Protein AF-A0A133VM21-F1 (afdb_monomer_lite)

pLDDT: mean 82.51, std 16.23, range [30.28, 95.88]

Foldseek 3Di:
DDAAAVVVPRCVVDPDDAQDKHFHLAKEAEPQQRAIERMWGQDDPPDRDIDDDRLCPVDVLSVVSVVLVVVLVVLVVVLVVLVVVLVVDDPVPNPVSVVVSVVSVVVNVVSVVSNVVSSVVRPVPRHHYPPHDPPHHYHYDDPPPPPPPDDDDDD

Secondary structure (DSSP, 8-state):
---B-TTTTGGGGS-PPTT-EEEEEEEEE-TTT--EEEEEEE--SS---EEE--GGGGSHHHHHHHHHHHHHHHHHHHHHHHHHHHTT--TTTHHHHHHHHHHHHHHHHHHHHHHHHHHTTTTTTS-B--S--TTPPEEEPPPTT-----S----

Radius of gyration: 21.37 Å; chains: 1; bounding box: 50×39×60 Å

Organism: NCBI:txid1698283

Structure (mmCIF, N/CA/C/O backbone):
data_AF-A0A133VM21-F1
#
_entry.id   AF-A0A133VM21-F1
#
loop_
_atom_site.group_PDB
_atom_site.id
_atom_site.type_symbol
_atom_site.label_atom_id
_atom_site.label_alt_id
_atom_site.label_comp_id
_atom_site.label_asym_id
_atom_site.label_entity_id
_atom_site.label_seq_id
_atom_site.pdbx_PDB_ins_code
_atom_site.Cartn_x
_atom_site.Cartn_y
_atom_site.Cartn_z
_atom_site.occupancy
_atom_site.B_iso_or_equiv
_atom_site.auth_seq_id
_atom_site.auth_comp_id
_atom_site.auth_asym_id
_atom_site.auth_atom_id
_atom_site.pdbx_PDB_model_num
ATOM 1 N N . MET A 1 1 ? -13.160 -4.672 26.950 1.00 80.81 1 MET A N 1
ATOM 2 C CA . MET A 1 1 ? -13.874 -4.582 25.654 1.00 80.81 1 MET A CA 1
ATOM 3 C C . MET A 1 1 ? -13.774 -5.944 24.994 1.00 80.81 1 MET A C 1
ATOM 5 O O . MET A 1 1 ? -12.669 -6.468 24.975 1.00 80.81 1 MET A O 1
ATOM 9 N N . LYS A 1 2 ? -14.885 -6.518 24.516 1.00 88.69 2 LYS A N 1
ATOM 10 C CA . LYS A 1 2 ? -14.865 -7.786 23.771 1.00 88.69 2 LYS A CA 1
ATOM 11 C C . LYS A 1 2 ? -14.168 -7.569 22.424 1.00 88.69 2 LYS A C 1
ATOM 13 O O . LYS A 1 2 ? -14.457 -6.582 21.746 1.00 88.69 2 LYS A O 1
ATOM 18 N N . LEU A 1 3 ? -13.241 -8.457 22.088 1.00 93.19 3 LEU A N 1
ATOM 19 C CA . LEU A 1 3 ? -12.725 -8.608 20.732 1.00 93.19 3 LEU A CA 1
ATOM 20 C C . LEU A 1 3 ? -13.484 -9.754 20.067 1.00 93.19 3 LEU A C 1
ATOM 22 O O . LEU A 1 3 ? -13.983 -10.633 20.764 1.00 93.19 3 LEU A O 1
ATOM 26 N N . TYR A 1 4 ? -13.610 -9.695 18.749 1.00 90.62 4 TYR A N 1
ATOM 27 C CA . TYR A 1 4 ? -14.336 -10.689 17.967 1.00 90.62 4 TYR A CA 1
ATOM 28 C C . TYR A 1 4 ? -13.374 -11.447 17.063 1.00 90.62 4 TYR A C 1
ATOM 30 O O . TYR A 1 4 ? -12.562 -10.828 16.367 1.00 90.62 4 TYR A O 1
ATOM 38 N N . ASP A 1 5 ? -13.498 -12.768 17.037 1.00 90.06 5 ASP A N 1
ATOM 39 C CA . ASP A 1 5 ? -12.792 -13.585 16.062 1.00 90.06 5 ASP A CA 1
ATOM 40 C C . ASP A 1 5 ? -13.466 -13.447 14.685 1.00 90.06 5 ASP A C 1
ATOM 42 O O . ASP A 1 5 ? -14.632 -13.812 14.481 1.00 90.06 5 ASP A O 1
ATOM 46 N N . MET A 1 6 ? -12.736 -12.877 13.723 1.00 86.31 6 MET A N 1
ATOM 47 C CA . MET A 1 6 ? -13.254 -12.667 12.372 1.00 86.31 6 MET A CA 1
ATOM 48 C C . MET A 1 6 ? -13.328 -13.953 11.549 1.00 86.31 6 MET A C 1
ATOM 50 O O . MET A 1 6 ? -14.192 -14.035 10.676 1.00 86.31 6 MET A O 1
ATOM 54 N N . ASP A 1 7 ? -12.493 -14.955 11.836 1.00 85.75 7 ASP A N 1
ATOM 55 C CA . ASP A 1 7 ? -12.482 -16.228 11.104 1.00 85.75 7 ASP A CA 1
ATOM 56 C C . ASP A 1 7 ? -13.695 -17.071 11.460 1.00 85.75 7 ASP A C 1
ATOM 58 O O . ASP A 1 7 ? -14.385 -17.602 10.590 1.00 85.75 7 ASP A O 1
ATOM 62 N N . LYS A 1 8 ? -14.009 -17.111 12.756 1.00 88.25 8 LYS A N 1
ATOM 63 C CA . LYS A 1 8 ? -15.239 -17.728 13.259 1.00 88.25 8 LYS A CA 1
ATOM 64 C C . LYS A 1 8 ? -16.488 -16.893 12.976 1.00 88.25 8 LYS A C 1
ATOM 66 O O . LYS A 1 8 ? -17.596 -17.349 13.231 1.00 88.25 8 LYS A O 1
ATOM 71 N N . GLN A 1 9 ? -16.323 -15.680 12.441 1.00 85.75 9 GLN A N 1
ATOM 72 C CA . GLN A 1 9 ? -17.402 -14.726 12.189 1.00 85.75 9 GLN A CA 1
ATOM 73 C C . GLN A 1 9 ? -18.250 -14.440 13.444 1.00 85.75 9 GLN A C 1
ATOM 75 O O . GLN A 1 9 ? -19.445 -14.171 13.326 1.00 85.75 9 GLN A O 1
ATOM 80 N N . GLU A 1 10 ? -17.634 -14.431 14.636 1.00 87.56 10 GLU A N 1
ATOM 81 C CA . GLU A 1 10 ? -18.319 -14.213 15.928 1.00 87.56 10 GLU A CA 1
ATOM 82 C C . GLU A 1 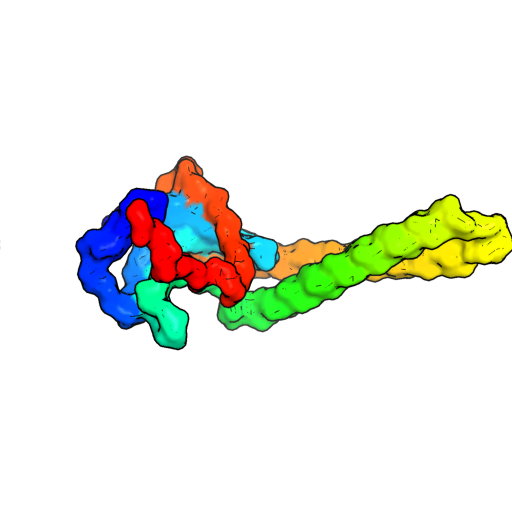10 ? -19.057 -12.873 15.985 1.00 87.56 10 GLU A C 1
ATOM 84 O O . GLU A 1 10 ? -19.999 -12.685 16.750 1.00 87.56 10 GLU A O 1
ATOM 89 N N . TRP A 1 11 ? -18.647 -11.910 15.159 1.00 83.25 11 TRP A N 1
ATOM 90 C CA . TRP A 1 11 ? -19.341 -10.635 15.032 1.00 83.25 11 TRP A CA 1
ATOM 91 C C . TRP A 1 11 ? -20.799 -10.799 14.572 1.00 83.25 11 TRP A C 1
ATOM 93 O O . TRP A 1 11 ? -21.599 -9.912 14.830 1.00 83.25 11 TRP A O 1
ATOM 103 N N . ARG A 1 12 ? -21.178 -11.915 13.934 1.00 83.19 12 ARG A N 1
ATOM 104 C CA . ARG A 1 12 ? -22.576 -12.206 13.563 1.00 83.19 12 ARG A CA 1
ATOM 105 C C . ARG A 1 12 ? -23.471 -12.530 14.752 1.00 83.19 12 ARG A C 1
ATOM 107 O O . ARG A 1 12 ? -24.683 -12.411 14.629 1.00 83.19 12 ARG A O 1
ATOM 114 N N . GLU A 1 13 ? -22.881 -12.964 15.859 1.00 83.19 13 GLU A N 1
ATOM 115 C CA . GLU A 1 13 ? -23.591 -13.172 17.123 1.00 83.19 13 GLU A CA 1
ATOM 116 C C . GLU A 1 13 ? -23.843 -11.844 17.844 1.00 83.19 13 GLU A C 1
ATOM 118 O O . GLU A 1 13 ? -24.652 -11.776 18.763 1.00 83.19 13 GLU A O 1
ATOM 123 N N . GLY A 1 14 ? -23.119 -10.789 17.457 1.00 75.75 14 GLY A N 1
ATOM 124 C CA . GLY A 1 14 ? -23.402 -9.441 17.914 1.00 75.75 14 GLY A CA 1
ATOM 125 C C . GLY A 1 14 ? -24.598 -8.876 17.159 1.00 75.75 14 GLY A C 1
ATOM 126 O O . GLY A 1 14 ? -24.603 -8.857 15.927 1.00 75.75 14 GLY A O 1
ATOM 127 N N . ASP A 1 15 ? -25.577 -8.355 17.894 1.00 83.44 15 ASP A N 1
ATOM 128 C CA . ASP A 1 15 ? -26.713 -7.599 17.355 1.00 83.44 15 ASP A CA 1
ATOM 129 C C . ASP A 1 15 ? -26.266 -6.209 16.852 1.00 83.44 15 ASP A C 1
ATOM 131 O O . ASP A 1 15 ? -26.716 -5.174 17.336 1.00 83.44 15 ASP A O 1
ATOM 135 N N . PHE A 1 16 ? -25.314 -6.172 15.914 1.00 84.38 16 PHE A N 1
ATOM 136 C CA . PHE A 1 16 ? -24.738 -4.933 15.402 1.00 84.38 16 PHE A CA 1
ATOM 137 C C . PHE A 1 16 ? -25.672 -4.227 14.424 1.00 84.38 16 PHE A C 1
ATOM 139 O O . PHE A 1 16 ? -26.124 -4.784 13.417 1.00 84.38 16 PHE A O 1
ATOM 146 N N . GLU A 1 17 ? -25.854 -2.939 14.661 1.00 84.44 17 GLU A N 1
ATOM 147 C CA . GLU A 1 17 ? -26.560 -2.031 13.785 1.00 84.44 17 GLU A CA 1
ATOM 148 C C . GLU A 1 17 ? -25.612 -1.310 12.822 1.00 84.44 17 GLU A C 1
ATOM 150 O O . GLU A 1 17 ? -24.382 -1.343 12.901 1.00 84.44 17 GLU A O 1
ATOM 155 N N . ARG A 1 18 ? -26.200 -0.628 11.840 1.00 82.06 18 ARG A N 1
ATOM 156 C CA . ARG A 1 18 ? -25.435 0.186 10.897 1.00 82.06 18 ARG A CA 1
ATOM 157 C C . ARG A 1 18 ? -24.687 1.289 11.646 1.00 82.06 18 ARG A C 1
ATOM 159 O O . ARG A 1 18 ? -25.288 2.064 12.377 1.00 82.06 18 ARG A O 1
ATOM 166 N N . GLY A 1 19 ? -23.405 1.454 11.322 1.00 82.50 19 GLY A N 1
ATOM 167 C CA . GLY A 1 19 ? -22.561 2.474 11.945 1.00 82.50 19 GLY A CA 1
ATOM 168 C C . GLY A 1 19 ? -21.915 2.015 13.249 1.00 82.50 19 GLY A C 1
ATOM 169 O O . GLY A 1 19 ? -21.003 2.704 13.723 1.00 82.50 19 GLY A O 1
ATOM 170 N N . ASP A 1 20 ? -22.304 0.842 13.756 1.00 88.38 20 ASP A N 1
ATOM 171 C CA . ASP A 1 20 ? -21.636 0.220 14.884 1.00 88.38 20 ASP A CA 1
ATOM 172 C C . ASP A 1 20 ? -20.180 -0.064 14.571 1.00 88.38 20 ASP A C 1
ATOM 174 O O . ASP A 1 20 ? -19.764 -0.276 13.425 1.00 88.38 20 ASP A O 1
ATOM 178 N N . LYS A 1 21 ? -19.396 -0.028 15.643 1.00 90.62 21 LYS A N 1
ATOM 179 C CA . LYS A 1 21 ? -17.953 -0.192 15.608 1.00 90.62 21 LYS A CA 1
ATOM 180 C C . LYS A 1 21 ? -17.583 -1.241 16.630 1.00 90.62 21 LYS A C 1
ATOM 182 O O . LYS A 1 21 ? -17.946 -1.124 17.797 1.00 90.62 21 LYS A O 1
ATOM 187 N N . TRP A 1 22 ? -16.798 -2.214 16.210 1.00 91.88 22 TRP A N 1
ATOM 188 C CA . TRP A 1 22 ? -16.230 -3.216 17.103 1.00 91.88 22 TRP A CA 1
ATOM 189 C C . TRP A 1 22 ? -14.765 -3.424 16.772 1.00 91.88 22 TRP A C 1
ATOM 191 O O . TRP A 1 22 ? -14.199 -2.748 15.905 1.00 91.88 22 TRP A O 1
ATOM 201 N N . ARG A 1 23 ? -14.129 -4.327 17.514 1.00 93.19 23 ARG A N 1
ATOM 202 C CA . ARG A 1 23 ? -12.738 -4.679 17.289 1.00 93.19 23 ARG A CA 1
ATOM 203 C C . ARG A 1 23 ? -12.559 -6.170 17.128 1.00 93.19 23 ARG A C 1
ATOM 205 O O . ARG A 1 23 ? -13.208 -6.941 17.826 1.00 93.19 23 ARG A O 1
ATOM 212 N N . SER A 1 24 ? -11.673 -6.545 16.223 1.00 92.06 24 SER A N 1
ATOM 213 C CA . SER A 1 24 ? -11.260 -7.921 16.016 1.00 92.06 24 SER A CA 1
ATOM 214 C C . SER A 1 24 ? -10.077 -8.300 16.896 1.00 92.06 24 SER A C 1
ATOM 216 O O . SER A 1 24 ? -9.327 -7.437 17.369 1.00 92.06 24 SER A O 1
ATOM 218 N N . GLU A 1 25 ? -9.902 -9.602 17.084 1.00 93.44 25 GLU A N 1
ATOM 219 C CA . GLU A 1 25 ? -8.667 -10.177 17.623 1.00 93.44 25 GLU A CA 1
ATOM 220 C C . GLU A 1 25 ? -7.508 -10.025 16.633 1.00 93.44 25 GLU A C 1
ATOM 222 O O . GLU A 1 25 ? -6.398 -9.664 17.024 1.00 93.44 25 GLU A O 1
ATOM 227 N N . GLN A 1 26 ? -7.789 -10.219 15.341 1.00 92.44 26 GLN A N 1
ATOM 228 C CA . GLN A 1 26 ? -6.833 -10.017 14.258 1.00 92.44 26 GLN A CA 1
ATOM 229 C C . GLN A 1 26 ? -6.546 -8.525 14.039 1.00 92.44 26 GLN A C 1
ATOM 231 O O . GLN A 1 26 ? -7.432 -7.672 14.182 1.00 92.44 26 GLN A O 1
ATOM 236 N N . VAL A 1 27 ? -5.314 -8.212 13.645 1.00 93.38 27 VAL A N 1
ATOM 237 C CA . VAL A 1 27 ? -4.874 -6.870 13.253 1.00 93.38 27 VAL A CA 1
ATOM 238 C C . VAL A 1 27 ? -4.775 -6.817 11.738 1.00 93.38 27 VAL A C 1
ATOM 240 O O . VAL A 1 27 ? -4.342 -7.766 11.095 1.00 93.38 27 VAL A O 1
ATOM 243 N N . TYR A 1 28 ? -5.145 -5.692 11.149 1.00 90.75 28 TYR A N 1
ATOM 244 C CA . TYR A 1 28 ? -5.111 -5.518 9.708 1.00 90.75 28 TYR A CA 1
ATOM 245 C C . TYR A 1 28 ? -4.252 -4.318 9.342 1.00 90.75 28 TYR A C 1
ATOM 247 O O . TYR A 1 28 ? -4.265 -3.311 10.047 1.00 90.75 28 TYR A O 1
ATOM 255 N N . ARG A 1 29 ? -3.495 -4.431 8.253 1.00 91.44 29 ARG A N 1
ATOM 256 C CA . ARG A 1 29 ? -2.525 -3.449 7.770 1.00 91.44 29 ARG A CA 1
ATOM 257 C C . ARG A 1 29 ? -2.910 -2.976 6.375 1.00 91.44 29 ARG A C 1
ATOM 259 O O . ARG A 1 29 ? -3.200 -3.791 5.507 1.00 91.44 29 ARG A O 1
ATOM 266 N N . CYS A 1 30 ? -2.841 -1.666 6.152 1.00 88.81 30 CYS A N 1
ATOM 267 C CA . CYS A 1 30 ? -3.068 -1.093 4.828 1.00 88.81 30 CYS A CA 1
ATOM 268 C C . CYS A 1 30 ? -1.943 -1.385 3.855 1.00 88.81 30 CYS A C 1
ATOM 270 O O . CYS A 1 30 ? -0.797 -1.094 4.161 1.00 88.81 30 CYS A O 1
ATOM 272 N N . ASP A 1 31 ? -2.273 -1.883 2.666 1.00 88.25 31 ASP A N 1
ATOM 273 C CA . ASP A 1 31 ? -1.290 -2.181 1.619 1.00 88.25 31 ASP A CA 1
ATOM 274 C C . ASP A 1 31 ? -0.700 -0.903 0.988 1.00 88.25 31 ASP A C 1
ATOM 276 O O . ASP A 1 31 ? 0.407 -0.917 0.448 1.00 88.25 31 ASP A O 1
ATOM 280 N N . ILE A 1 32 ? -1.405 0.227 1.116 1.00 89.75 32 ILE A N 1
ATOM 281 C CA . ILE A 1 32 ? -0.956 1.541 0.639 1.00 89.75 32 ILE A CA 1
ATOM 282 C C . ILE A 1 32 ? -0.031 2.176 1.687 1.00 89.75 32 ILE A C 1
ATOM 284 O O . ILE A 1 32 ? 1.187 2.244 1.496 1.00 89.75 32 ILE A O 1
ATOM 288 N N . CYS A 1 33 ? -0.599 2.601 2.820 1.00 89.88 33 CYS A N 1
ATOM 289 C CA . CYS A 1 33 ? 0.088 3.420 3.826 1.00 89.88 33 CYS A CA 1
ATOM 290 C C . CYS A 1 33 ? 0.620 2.658 5.049 1.00 89.88 33 CYS A C 1
ATOM 292 O O . CYS A 1 33 ? 1.177 3.276 5.948 1.00 89.88 33 CYS A O 1
ATOM 294 N N . HIS A 1 34 ? 0.428 1.339 5.121 1.00 91.12 34 HIS A N 1
ATOM 295 C CA . HIS A 1 34 ? 0.913 0.466 6.200 1.00 91.12 34 HIS A CA 1
ATOM 296 C C . HIS A 1 34 ? 0.366 0.734 7.612 1.00 91.12 34 HIS A C 1
ATOM 298 O O . HIS A 1 34 ? 0.720 -0.000 8.535 1.00 91.12 34 HIS A O 1
ATOM 304 N N . THR A 1 35 ? -0.556 1.684 7.795 1.00 91.44 35 THR A N 1
ATOM 305 C CA . THR A 1 35 ? -1.231 1.865 9.089 1.00 91.44 35 THR A CA 1
ATOM 306 C C . THR A 1 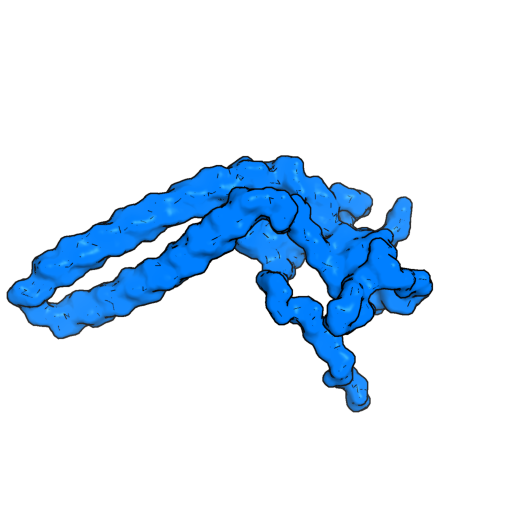35 ? -2.005 0.613 9.471 1.00 91.44 35 THR A C 1
ATOM 308 O O . THR A 1 35 ? -2.670 0.003 8.622 1.00 91.44 35 THR A O 1
ATOM 311 N N . LYS A 1 36 ? -1.960 0.264 10.754 1.00 92.75 36 LYS A N 1
ATOM 312 C CA . LYS A 1 36 ? -2.641 -0.901 11.309 1.00 92.75 36 LYS A CA 1
ATOM 313 C C . LYS A 1 36 ? -3.922 -0.512 12.027 1.00 92.75 36 LYS A C 1
ATOM 315 O O . LYS A 1 36 ? -3.998 0.509 12.705 1.00 92.75 36 LYS A O 1
ATOM 320 N N . THR A 1 37 ? -4.935 -1.361 11.950 1.00 92.50 37 THR A N 1
ATOM 321 C CA . THR A 1 37 ? -6.103 -1.277 12.820 1.00 92.50 37 THR A CA 1
ATOM 322 C C . THR A 1 37 ? -6.713 -2.649 13.057 1.00 92.50 37 THR A C 1
ATOM 324 O O . THR A 1 37 ? -6.665 -3.524 12.202 1.00 92.50 37 THR A O 1
ATOM 327 N N . ASN A 1 38 ? -7.311 -2.842 14.227 1.00 93.31 38 ASN A N 1
ATOM 328 C CA . ASN A 1 38 ? -8.212 -3.966 14.482 1.00 93.31 38 ASN A CA 1
ATOM 329 C C . ASN A 1 38 ? -9.667 -3.504 14.604 1.00 93.31 38 ASN A C 1
ATOM 331 O O . ASN A 1 38 ? -10.491 -4.192 15.191 1.00 93.31 38 ASN A O 1
ATOM 335 N N . LYS A 1 39 ? -9.985 -2.299 14.128 1.00 92.38 39 LYS A N 1
ATOM 336 C CA . LYS A 1 39 ? -11.314 -1.711 14.230 1.00 92.38 39 LYS A CA 1
ATOM 337 C C . LYS A 1 39 ? -12.128 -1.989 12.976 1.00 92.38 39 LYS A C 1
ATOM 339 O O . LYS A 1 39 ? -11.683 -1.729 11.858 1.00 92.38 39 LYS A O 1
ATOM 344 N N . TRP A 1 40 ? -13.351 -2.437 13.191 1.00 89.69 40 TRP A N 1
ATOM 345 C CA . TRP A 1 40 ? -14.340 -2.700 12.161 1.00 89.69 40 TRP A CA 1
ATOM 346 C C . TRP A 1 40 ? -15.536 -1.768 12.308 1.00 89.69 40 TRP A C 1
ATOM 348 O O . TRP A 1 40 ? -15.830 -1.264 13.393 1.00 89.69 40 TRP A O 1
ATOM 358 N N . HIS A 1 41 ? -16.207 -1.539 11.188 1.00 87.69 41 HIS A N 1
ATOM 359 C CA . HIS A 1 41 ? -17.407 -0.736 11.054 1.00 87.69 41 HIS A CA 1
ATOM 360 C C . HIS A 1 41 ? -18.478 -1.548 10.332 1.00 87.69 41 HIS A C 1
ATOM 362 O O . HIS A 1 41 ? -18.198 -2.160 9.301 1.00 87.69 41 HIS A O 1
ATOM 368 N N . MET A 1 42 ? -19.719 -1.503 10.810 1.00 86.19 42 MET A N 1
ATOM 369 C CA . MET A 1 42 ? -20.831 -2.088 10.068 1.00 86.19 42 MET A CA 1
ATOM 370 C C . MET A 1 42 ? -21.192 -1.156 8.908 1.00 86.19 42 MET A C 1
ATOM 372 O O . MET A 1 42 ? -21.596 -0.007 9.121 1.00 86.19 42 MET A O 1
ATOM 376 N N . GLY A 1 43 ? -20.995 -1.632 7.677 1.00 76.69 43 GLY A N 1
ATOM 377 C CA . GLY A 1 43 ? -21.124 -0.844 6.454 1.00 76.69 43 GLY A CA 1
ATOM 378 C C . GLY A 1 43 ? -22.536 -0.310 6.173 1.00 76.69 43 GLY A C 1
ATOM 379 O O . GLY A 1 43 ? -23.546 -0.855 6.620 1.00 76.69 43 GLY A O 1
ATOM 380 N N . GLY A 1 44 ? -22.593 0.777 5.394 1.00 59.50 44 GLY A N 1
ATOM 381 C CA . GLY A 1 44 ? -23.813 1.301 4.768 1.00 59.50 44 GLY A CA 1
ATOM 382 C C . GLY A 1 44 ? -24.095 0.693 3.384 1.00 59.50 44 GLY A C 1
ATOM 383 O O . GLY A 1 44 ? -23.300 -0.084 2.862 1.00 59.50 44 GLY A O 1
ATOM 384 N N . TRP A 1 45 ? -25.243 1.047 2.795 1.00 45.50 45 TRP A N 1
ATOM 385 C CA . TRP A 1 45 ? -25.716 0.532 1.499 1.00 45.50 45 TRP A CA 1
ATOM 386 C C . TRP A 1 45 ? -24.769 0.869 0.321 1.00 45.50 45 TRP A C 1
ATOM 388 O O . TRP A 1 45 ? -24.232 1.976 0.314 1.00 45.50 45 TRP A O 1
ATOM 398 N N . PRO A 1 46 ? -24.617 -0.015 -0.693 1.00 49.41 46 PRO A N 1
ATOM 399 C CA . PRO A 1 46 ? -25.138 -1.380 -0.771 1.00 49.41 46 PRO A CA 1
ATOM 400 C C . PRO A 1 46 ? -24.193 -2.371 -0.062 1.00 49.41 46 PRO A C 1
ATOM 402 O O . PRO A 1 46 ? -23.000 -2.443 -0.348 1.00 49.41 46 PRO A O 1
ATOM 405 N N . GLY A 1 47 ? -24.740 -3.144 0.884 1.00 58.25 47 GLY A N 1
ATOM 406 C CA . GLY A 1 47 ? -24.017 -4.170 1.650 1.00 58.25 47 GLY A CA 1
ATOM 407 C C . GLY A 1 47 ? -23.888 -3.852 3.145 1.00 58.25 47 GLY A C 1
ATOM 408 O O . GLY A 1 47 ? -23.049 -3.052 3.546 1.00 58.25 47 GLY A O 1
ATOM 409 N N . LYS A 1 48 ? -24.680 -4.543 3.981 1.00 63.41 48 LYS A N 1
ATOM 410 C CA . LYS A 1 48 ? -24.583 -4.554 5.459 1.00 63.41 48 LYS A CA 1
ATOM 411 C C . LYS A 1 48 ? -23.404 -5.416 5.953 1.00 63.41 48 LYS A C 1
ATOM 413 O O . LYS A 1 48 ? -23.560 -6.227 6.858 1.00 63.41 48 LYS A O 1
ATOM 418 N N . GLY A 1 49 ? -22.273 -5.352 5.260 1.00 75.50 49 GLY A N 1
ATOM 419 C CA . GLY A 1 49 ? -21.091 -6.139 5.594 1.00 75.50 49 GLY A CA 1
ATOM 420 C C . GLY A 1 49 ? -20.166 -5.379 6.542 1.00 75.50 49 GLY A C 1
ATOM 421 O O . GLY A 1 49 ? -20.167 -4.143 6.533 1.00 75.50 49 GLY A O 1
ATOM 422 N N . PRO A 1 50 ? -19.347 -6.092 7.322 1.00 80.88 50 PRO A N 1
ATOM 423 C CA . PRO A 1 50 ? -18.279 -5.481 8.090 1.00 80.88 50 PRO A CA 1
ATOM 424 C C . PRO A 1 50 ? -17.244 -4.867 7.136 1.00 80.88 50 PRO A C 1
ATOM 426 O O . PRO A 1 50 ? -16.909 -5.447 6.102 1.00 80.88 50 PRO A O 1
ATOM 429 N N . ARG A 1 51 ? -16.750 -3.671 7.458 1.00 82.06 51 ARG A N 1
ATOM 430 C CA . ARG A 1 51 ? -15.706 -2.967 6.703 1.00 82.06 51 ARG A CA 1
ATOM 431 C C . ARG A 1 51 ? -14.646 -2.416 7.649 1.00 82.06 51 ARG A C 1
ATOM 433 O O . ARG A 1 51 ? -14.965 -1.937 8.735 1.00 82.06 51 ARG A O 1
ATOM 440 N N . HIS A 1 52 ? -13.397 -2.431 7.213 1.00 77.75 52 HIS A N 1
ATOM 441 C CA . HIS A 1 52 ? -12.346 -1.644 7.843 1.00 77.75 52 HIS A CA 1
ATOM 442 C C . HIS A 1 52 ? -12.301 -0.242 7.258 1.00 77.75 52 HIS A C 1
ATOM 444 O O . HIS A 1 52 ? -12.637 -0.035 6.095 1.00 77.75 52 HIS A O 1
ATOM 450 N N . LEU A 1 53 ? -11.835 0.706 8.062 1.00 80.31 53 LEU A N 1
ATOM 451 C CA . LEU A 1 53 ? -11.442 2.024 7.588 1.00 80.31 53 LEU A CA 1
ATOM 452 C C . LEU A 1 53 ? -9.959 2.185 7.892 1.00 80.31 53 LEU A C 1
ATOM 454 O O . LEU A 1 53 ? -9.563 2.130 9.058 1.00 80.31 53 LEU A O 1
ATOM 458 N N . CYS A 1 54 ? -9.153 2.350 6.845 1.00 87.06 54 CYS A N 1
ATOM 459 C CA . CYS A 1 54 ? -7.738 2.662 6.982 1.00 87.06 54 CYS A CA 1
ATOM 460 C C . CYS A 1 54 ? -7.600 3.990 7.756 1.00 87.06 54 CYS A C 1
ATOM 462 O O . CYS A 1 54 ? -8.158 5.000 7.319 1.00 87.06 54 CYS A O 1
ATOM 464 N N . PRO A 1 55 ? -6.872 4.033 8.889 1.00 88.88 55 PRO A N 1
ATOM 465 C CA . PRO A 1 55 ? -6.644 5.277 9.629 1.00 88.88 55 PRO A CA 1
ATOM 466 C C . PRO A 1 55 ? -6.002 6.389 8.789 1.00 88.88 55 PRO A C 1
ATOM 468 O O . PRO A 1 55 ? -6.236 7.572 9.047 1.00 88.88 55 PRO A O 1
ATOM 471 N N . GLY A 1 56 ? -5.209 6.003 7.784 1.00 87.25 56 GLY A N 1
ATOM 472 C CA . GLY A 1 56 ? -4.584 6.908 6.827 1.00 87.25 56 GLY A CA 1
ATOM 473 C C . GLY A 1 56 ? -5.529 7.498 5.771 1.00 87.25 56 GLY A C 1
ATOM 474 O O . GLY A 1 56 ? -5.220 8.566 5.266 1.00 87.25 56 GLY A O 1
ATOM 475 N N . ASP A 1 57 ? -6.687 6.888 5.480 1.00 86.06 57 ASP A N 1
ATOM 476 C CA . ASP A 1 57 ? -7.565 7.265 4.340 1.00 86.06 57 ASP A CA 1
ATOM 477 C C . ASP A 1 57 ? -8.157 8.682 4.448 1.00 86.06 57 ASP A C 1
ATOM 479 O O . ASP A 1 57 ? -8.687 9.230 3.492 1.00 86.06 57 ASP A O 1
ATOM 483 N N . ARG A 1 58 ? -8.087 9.297 5.633 1.00 85.44 58 ARG A N 1
ATOM 484 C CA . ARG A 1 58 ? -8.549 10.675 5.863 1.00 85.44 58 ARG A CA 1
ATOM 485 C C . ARG A 1 58 ? -7.510 11.749 5.517 1.00 85.44 58 ARG A C 1
ATOM 487 O O . ARG A 1 58 ? -7.797 12.928 5.706 1.00 85.44 58 ARG A O 1
ATOM 494 N N . TYR A 1 59 ? -6.301 11.352 5.128 1.00 89.00 59 TYR A N 1
ATOM 495 C CA . TYR A 1 59 ? -5.178 12.250 4.868 1.00 89.00 59 TYR A CA 1
ATOM 496 C C . TYR A 1 59 ? -4.885 12.308 3.373 1.00 89.00 59 TYR A C 1
ATOM 498 O O . TYR A 1 59 ? -4.806 11.271 2.723 1.00 89.00 59 TYR A O 1
ATOM 506 N N . VAL A 1 60 ? -4.657 13.512 2.847 1.00 89.81 60 VAL A N 1
ATOM 507 C CA . VAL A 1 60 ? -4.344 13.723 1.421 1.00 89.81 60 VAL A CA 1
ATOM 508 C C . VAL A 1 60 ? -3.072 12.972 1.017 1.00 89.81 60 VAL A C 1
ATOM 510 O O . VAL A 1 60 ? -2.974 12.455 -0.089 1.00 89.81 60 VAL A O 1
ATOM 513 N N . GLU A 1 61 ? -2.123 12.810 1.940 1.00 91.31 61 GLU A N 1
ATOM 514 C CA . GLU A 1 61 ? -0.907 12.032 1.713 1.00 91.31 61 GLU A CA 1
ATOM 515 C C . GLU A 1 61 ? -1.177 10.558 1.385 1.00 91.31 61 GLU A C 1
ATOM 517 O O . GLU A 1 61 ? -0.327 9.905 0.781 1.00 91.31 61 GLU A O 1
ATOM 522 N N . HIS A 1 62 ? -2.336 10.020 1.780 1.00 91.56 62 HIS A N 1
ATOM 523 C CA . HIS A 1 62 ? -2.738 8.663 1.427 1.00 91.56 62 HIS A CA 1
ATOM 524 C C . HIS A 1 62 ? -3.125 8.583 -0.050 1.00 91.56 62 HIS A C 1
ATOM 526 O O . HIS A 1 62 ? -2.653 7.685 -0.744 1.00 91.56 62 HIS A O 1
ATOM 532 N N . ASP A 1 63 ? -3.908 9.546 -0.541 1.00 88.31 63 ASP A N 1
ATOM 533 C CA . ASP A 1 63 ? -4.278 9.652 -1.957 1.00 88.31 63 ASP A CA 1
ATOM 534 C C . ASP A 1 63 ? -3.036 9.909 -2.834 1.00 88.31 63 ASP A C 1
ATOM 536 O O . ASP A 1 63 ? -2.877 9.320 -3.909 1.00 88.31 63 ASP A O 1
ATOM 540 N N . ASP A 1 64 ? -2.101 10.737 -2.350 1.00 91.06 64 ASP A N 1
ATOM 541 C CA . ASP A 1 64 ? -0.809 10.971 -3.006 1.00 91.06 64 ASP A CA 1
ATOM 542 C C . ASP A 1 64 ? 0.032 9.693 -3.079 1.00 91.06 64 ASP A C 1
ATOM 544 O O . ASP A 1 64 ? 0.687 9.430 -4.095 1.00 91.06 64 ASP A O 1
ATOM 548 N N . LEU A 1 65 ? 0.041 8.899 -2.006 1.00 91.81 65 LEU A N 1
ATOM 549 C CA . LEU A 1 65 ? 0.762 7.633 -1.939 1.00 91.81 65 LEU A CA 1
ATOM 550 C C . LEU A 1 65 ? 0.139 6.594 -2.873 1.00 91.81 65 LEU A C 1
ATOM 552 O O . LEU A 1 65 ? 0.871 5.960 -3.629 1.00 91.81 65 LEU A O 1
ATOM 556 N N . GLU A 1 66 ? -1.189 6.470 -2.884 1.00 92.00 66 GLU A N 1
ATOM 557 C CA . GLU A 1 66 ? -1.931 5.609 -3.811 1.00 92.00 66 GLU A CA 1
ATOM 558 C C . GLU A 1 66 ? -1.610 5.974 -5.269 1.00 92.00 66 GLU A C 1
ATOM 560 O O . GLU A 1 66 ? -1.136 5.135 -6.039 1.00 92.00 66 GLU A O 1
ATOM 565 N N . SER A 1 67 ? -1.723 7.257 -5.619 1.00 91.62 67 SER A N 1
ATOM 566 C CA . SER A 1 67 ? -1.407 7.765 -6.961 1.00 91.62 67 SER A CA 1
ATOM 567 C C . SER A 1 67 ? 0.059 7.529 -7.354 1.00 91.62 67 SER A C 1
ATOM 569 O O . SER A 1 67 ? 0.373 7.210 -8.507 1.00 91.62 67 SER A O 1
ATOM 571 N N . THR A 1 68 ? 0.983 7.681 -6.399 1.00 92.62 68 THR A N 1
ATOM 572 C CA . THR A 1 68 ? 2.421 7.462 -6.622 1.00 92.62 68 THR A CA 1
ATOM 573 C C . THR A 1 68 ? 2.722 5.973 -6.834 1.00 92.62 68 THR A C 1
ATOM 575 O O . THR A 1 68 ? 3.469 5.639 -7.755 1.00 92.62 68 THR A O 1
ATOM 578 N N . LEU A 1 69 ? 2.093 5.076 -6.068 1.00 93.00 69 LEU A N 1
ATOM 579 C CA . LEU A 1 69 ? 2.192 3.622 -6.247 1.00 93.00 69 LEU A CA 1
ATOM 580 C C . LEU A 1 69 ? 1.654 3.180 -7.614 1.00 93.00 69 LEU A C 1
ATOM 582 O O . LEU A 1 69 ? 2.300 2.389 -8.304 1.00 93.00 69 LEU A O 1
ATOM 586 N N . GLU A 1 70 ? 0.518 3.722 -8.060 1.00 92.75 70 GLU A N 1
ATOM 587 C CA . GLU A 1 70 ? -0.013 3.434 -9.398 1.00 92.75 70 GLU A CA 1
ATOM 588 C C . GLU A 1 70 ? 0.938 3.885 -10.512 1.00 92.75 70 GLU A C 1
ATOM 590 O O . GLU A 1 70 ? 1.144 3.175 -11.503 1.00 92.75 70 GLU A O 1
ATOM 595 N N . ARG A 1 71 ? 1.537 5.077 -10.377 1.00 92.75 71 ARG A N 1
ATOM 596 C CA . ARG A 1 71 ? 2.549 5.559 -11.327 1.00 92.75 71 ARG A CA 1
ATOM 597 C C . ARG A 1 71 ? 3.785 4.658 -11.323 1.00 92.75 71 ARG A C 1
ATOM 599 O O . ARG A 1 71 ? 4.242 4.288 -12.402 1.00 92.75 71 ARG A O 1
ATOM 606 N N . HIS A 1 72 ? 4.282 4.268 -10.150 1.00 94.69 72 HIS A N 1
ATOM 607 C CA . HIS A 1 72 ? 5.427 3.362 -10.011 1.00 94.69 72 HIS A CA 1
ATOM 608 C C . HIS A 1 72 ? 5.165 1.997 -10.659 1.00 94.69 72 HIS A C 1
ATOM 610 O O . HIS A 1 72 ? 6.018 1.492 -11.395 1.00 94.69 72 HIS A O 1
ATOM 616 N N . LYS A 1 73 ? 3.962 1.434 -10.483 1.00 94.00 73 LYS A N 1
ATOM 617 C CA . LYS A 1 73 ? 3.552 0.181 -11.132 1.00 94.00 73 LYS A CA 1
ATOM 618 C C . LYS A 1 73 ? 3.577 0.301 -12.657 1.00 94.00 73 LYS A C 1
ATOM 620 O O . LYS A 1 73 ? 4.229 -0.509 -13.316 1.00 94.00 73 LYS A O 1
ATOM 625 N N . ARG A 1 74 ? 2.940 1.341 -13.212 1.00 93.19 74 ARG A N 1
ATOM 626 C CA . ARG A 1 74 ? 2.938 1.607 -14.664 1.00 93.19 74 ARG A CA 1
ATOM 627 C C . ARG A 1 74 ? 4.353 1.782 -15.212 1.00 93.19 74 ARG A C 1
ATOM 629 O O . ARG A 1 74 ? 4.683 1.258 -16.272 1.00 93.19 74 ARG A O 1
ATOM 636 N N . LEU A 1 75 ? 5.209 2.505 -14.492 1.00 93.50 75 LEU A N 1
ATOM 637 C CA . LEU A 1 75 ? 6.593 2.716 -14.902 1.00 93.50 75 LEU A CA 1
ATOM 638 C C . LEU A 1 75 ? 7.408 1.417 -14.850 1.00 93.50 75 LEU A C 1
ATOM 640 O O . LEU A 1 75 ? 8.173 1.136 -15.767 1.00 93.50 75 LEU A O 1
ATOM 644 N N . SER A 1 76 ? 7.192 0.584 -13.832 1.00 93.00 76 SER A N 1
ATOM 645 C CA . SER A 1 76 ? 7.818 -0.737 -13.714 1.00 93.00 76 SER A CA 1
ATOM 646 C C . SER A 1 76 ? 7.435 -1.667 -14.868 1.00 93.00 76 SER A C 1
ATOM 648 O O . SER A 1 76 ? 8.279 -2.410 -15.368 1.00 93.00 76 SER A O 1
ATOM 650 N N . GLU A 1 77 ? 6.180 -1.623 -15.318 1.00 94.00 77 GLU A N 1
ATOM 651 C CA . GLU A 1 77 ? 5.723 -2.353 -16.506 1.00 94.00 77 GLU A CA 1
ATOM 652 C C . GLU A 1 77 ? 6.425 -1.843 -17.773 1.00 94.00 77 GLU A C 1
ATOM 654 O O . GLU A 1 77 ? 6.996 -2.647 -18.512 1.00 94.00 77 GLU A O 1
ATOM 659 N N . ARG A 1 78 ? 6.509 -0.518 -17.963 1.00 90.31 78 ARG A N 1
ATOM 660 C CA . ARG A 1 78 ? 7.233 0.090 -19.095 1.00 90.31 78 ARG A CA 1
ATOM 661 C C . ARG A 1 78 ? 8.718 -0.272 -19.109 1.00 90.31 78 ARG A C 1
ATOM 663 O O . ARG A 1 78 ? 9.239 -0.637 -20.157 1.00 90.31 78 ARG A O 1
ATOM 670 N N . VAL A 1 79 ? 9.402 -0.224 -17.964 1.00 92.19 79 VAL A N 1
ATOM 671 C CA . VAL A 1 79 ? 10.812 -0.642 -17.845 1.00 92.19 79 VAL A CA 1
ATOM 672 C C . VAL A 1 79 ? 10.977 -2.094 -18.301 1.00 92.19 79 VAL A C 1
ATOM 674 O O . VAL A 1 79 ? 11.834 -2.376 -19.135 1.00 92.19 79 VAL A O 1
ATOM 677 N N . ARG A 1 80 ? 10.111 -3.008 -17.840 1.00 91.69 80 ARG A N 1
ATOM 678 C CA . ARG A 1 80 ? 10.144 -4.425 -18.252 1.00 91.69 80 ARG A CA 1
ATOM 679 C C . ARG A 1 80 ? 9.916 -4.610 -19.752 1.00 91.69 80 ARG A C 1
ATOM 681 O O . ARG A 1 80 ? 10.490 -5.520 -20.348 1.00 91.69 80 ARG A O 1
ATOM 688 N N . GLU A 1 81 ? 9.055 -3.804 -20.366 1.00 88.75 81 GLU A N 1
ATOM 689 C CA . GLU A 1 81 ? 8.831 -3.831 -21.815 1.00 88.75 81 GLU A CA 1
ATOM 690 C C . GLU A 1 81 ? 10.065 -3.357 -22.587 1.00 88.75 81 GLU A C 1
ATOM 692 O O . GLU A 1 81 ? 10.520 -4.056 -23.493 1.00 88.75 81 GLU A O 1
ATOM 697 N N . TYR A 1 82 ? 10.664 -2.234 -22.183 1.00 85.44 82 TYR A N 1
ATOM 698 C CA . TYR A 1 82 ? 11.880 -1.706 -22.809 1.00 85.44 82 TYR A CA 1
ATOM 699 C C . TYR A 1 82 ? 13.067 -2.661 -22.669 1.00 85.44 82 TYR A C 1
ATOM 701 O O . TYR A 1 82 ? 13.793 -2.890 -23.635 1.00 85.44 82 TYR A O 1
ATOM 709 N N . GLU A 1 83 ? 13.224 -3.308 -21.513 1.00 88.88 83 GLU A N 1
ATOM 710 C CA . GLU A 1 83 ? 14.238 -4.349 -21.316 1.00 88.88 83 GLU A CA 1
ATOM 711 C C . GLU A 1 83 ? 14.055 -5.531 -22.278 1.00 88.88 83 GLU A C 1
ATOM 713 O O . GLU A 1 83 ? 15.037 -6.099 -22.758 1.00 88.88 83 GLU A O 1
ATOM 718 N N . LYS A 1 84 ? 12.810 -5.908 -22.601 1.00 87.44 84 LYS A N 1
ATOM 719 C CA . LYS A 1 84 ? 12.533 -6.957 -23.597 1.00 87.44 84 LYS A CA 1
ATOM 720 C C . LYS A 1 84 ? 12.862 -6.505 -25.017 1.00 87.44 84 LYS A C 1
ATOM 722 O O . LYS A 1 84 ? 13.354 -7.328 -25.788 1.00 87.44 84 LYS A O 1
ATOM 727 N N . ILE A 1 85 ? 12.579 -5.248 -25.361 1.00 84.50 85 ILE A N 1
ATOM 728 C CA . ILE A 1 85 ? 12.892 -4.672 -26.679 1.00 84.50 85 ILE A CA 1
ATOM 729 C C . ILE A 1 85 ? 14.410 -4.636 -26.878 1.00 84.50 85 ILE A C 1
ATOM 731 O O . ILE A 1 85 ? 14.906 -5.175 -27.862 1.00 84.50 85 ILE A O 1
ATOM 735 N N . LEU A 1 86 ? 15.156 -4.1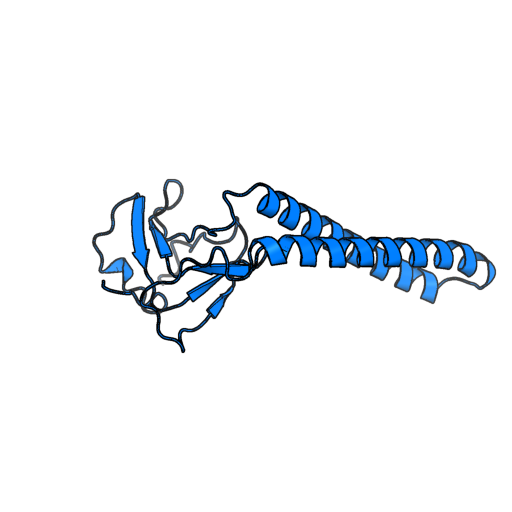20 -25.898 1.00 84.38 86 LEU A N 1
ATOM 736 C CA . LEU A 1 86 ? 16.619 -4.022 -25.946 1.00 84.38 86 LEU A CA 1
ATOM 737 C C . LEU A 1 86 ? 17.321 -5.372 -26.113 1.00 84.38 86 LEU A C 1
ATOM 739 O O . LEU A 1 86 ? 18.318 -5.469 -26.826 1.00 84.38 86 LEU A O 1
ATOM 743 N N . ARG A 1 87 ? 16.784 -6.438 -25.505 1.00 83.62 87 ARG A N 1
ATOM 744 C CA . ARG A 1 87 ? 17.302 -7.805 -25.697 1.00 83.62 87 ARG A CA 1
ATOM 745 C C . ARG A 1 87 ? 17.192 -8.300 -27.142 1.00 83.62 87 ARG A C 1
ATOM 747 O O . ARG A 1 87 ? 17.898 -9.238 -27.495 1.00 83.62 87 ARG A O 1
ATOM 754 N N . LYS A 1 88 ? 16.292 -7.723 -27.942 1.00 82.62 88 LYS A N 1
ATOM 755 C CA . LYS A 1 88 ? 16.014 -8.114 -29.331 1.00 82.62 88 LYS A CA 1
ATOM 756 C C . LYS A 1 88 ? 16.512 -7.094 -30.363 1.00 82.62 88 LYS A C 1
ATOM 758 O O . LYS A 1 88 ? 16.354 -7.352 -31.550 1.00 82.62 88 LYS A O 1
ATOM 763 N N . ALA A 1 89 ? 17.057 -5.959 -29.927 1.00 77.62 89 ALA A N 1
ATOM 764 C CA . ALA A 1 89 ? 17.517 -4.889 -30.806 1.00 77.62 89 ALA A CA 1
ATOM 765 C C . ALA A 1 89 ? 18.938 -5.154 -31.336 1.00 77.62 89 ALA A C 1
ATOM 767 O O . ALA A 1 89 ? 19.816 -5.592 -30.582 1.00 77.62 89 ALA A O 1
ATOM 768 N N . ASP A 1 90 ? 19.155 -4.837 -32.616 1.00 76.56 90 ASP A N 1
ATOM 769 C CA . ASP A 1 90 ? 20.474 -4.819 -33.255 1.00 76.56 90 ASP A CA 1
ATOM 770 C C . ASP A 1 90 ? 21.334 -3.654 -32.721 1.00 76.56 90 ASP A C 1
ATOM 772 O O . ASP A 1 90 ? 20.824 -2.679 -32.165 1.00 76.56 90 ASP A O 1
ATOM 776 N N . GLU A 1 91 ? 22.660 -3.734 -32.888 1.00 67.06 91 GLU A N 1
ATOM 777 C CA . GLU A 1 91 ? 23.627 -2.826 -32.239 1.00 67.06 91 GLU A CA 1
ATOM 778 C C . GLU A 1 91 ? 23.409 -1.328 -32.526 1.00 67.06 91 GLU A C 1
ATOM 780 O O . GLU A 1 91 ? 23.715 -0.497 -31.671 1.00 67.06 91 GLU A O 1
ATOM 785 N N . ILE A 1 92 ? 22.852 -0.965 -33.687 1.00 59.72 92 ILE A N 1
ATOM 786 C CA . ILE A 1 92 ? 22.677 0.437 -34.111 1.00 59.72 92 ILE A CA 1
ATOM 787 C C . ILE A 1 92 ? 21.505 1.126 -33.382 1.00 59.72 92 ILE A C 1
ATOM 789 O O . ILE A 1 92 ? 21.587 2.316 -33.088 1.00 59.72 92 ILE A O 1
ATOM 793 N N . ASP A 1 93 ? 20.448 0.388 -33.027 1.00 70.19 93 ASP A N 1
ATOM 794 C CA . ASP A 1 93 ? 19.250 0.915 -32.340 1.00 70.19 93 ASP A CA 1
ATOM 795 C C . ASP A 1 93 ? 19.381 0.869 -30.800 1.00 70.19 93 ASP A C 1
ATOM 797 O O . ASP A 1 93 ? 18.561 1.392 -30.044 1.00 70.19 93 ASP A O 1
ATOM 801 N N . ARG A 1 94 ? 20.458 0.252 -30.299 1.00 77.00 94 ARG A N 1
ATOM 802 C CA . ARG A 1 94 ? 20.641 -0.034 -28.872 1.00 77.00 94 ARG A CA 1
ATOM 803 C C . ARG A 1 94 ? 20.888 1.220 -28.025 1.00 77.00 94 ARG A C 1
ATOM 805 O O . ARG A 1 94 ? 20.307 1.338 -26.952 1.00 77.00 94 ARG A O 1
ATOM 812 N N . ARG A 1 95 ? 21.690 2.180 -28.500 1.00 79.94 95 ARG A N 1
ATOM 813 C CA . ARG A 1 95 ? 22.124 3.335 -27.685 1.00 79.94 95 ARG A CA 1
ATOM 814 C C . ARG A 1 95 ? 20.972 4.268 -27.286 1.00 79.94 95 ARG A C 1
ATOM 816 O O . ARG A 1 95 ? 20.864 4.647 -26.127 1.00 79.94 95 ARG A O 1
ATOM 823 N N . GLY A 1 96 ? 20.087 4.612 -28.225 1.00 78.06 96 GLY A N 1
ATOM 824 C CA . GLY A 1 96 ? 18.931 5.472 -27.928 1.00 78.06 96 GLY A CA 1
ATOM 825 C C . GLY A 1 96 ? 17.923 4.796 -26.992 1.00 78.06 96 GLY A C 1
ATOM 826 O O . GLY A 1 96 ? 17.348 5.435 -26.111 1.00 78.06 96 GLY A O 1
ATOM 827 N N . ALA A 1 97 ? 17.749 3.482 -27.141 1.00 79.44 97 ALA A N 1
ATOM 828 C CA . ALA A 1 97 ? 16.905 2.690 -26.258 1.00 79.44 97 ALA A CA 1
ATOM 829 C C . ALA A 1 97 ? 17.520 2.510 -24.853 1.00 79.44 97 ALA A C 1
ATOM 831 O O . ALA A 1 97 ? 16.778 2.490 -23.870 1.00 79.44 97 ALA A O 1
ATOM 832 N N . GLU A 1 98 ? 18.850 2.435 -24.733 1.00 86.19 98 GLU A N 1
ATOM 833 C CA . GLU A 1 98 ? 19.569 2.423 -23.450 1.00 86.19 98 GLU A CA 1
ATOM 834 C C . GLU A 1 98 ? 19.402 3.740 -22.685 1.00 86.19 98 GLU A C 1
ATOM 836 O O . GLU A 1 98 ? 19.068 3.709 -21.499 1.00 86.19 98 GLU A O 1
ATOM 841 N N . ASP A 1 99 ? 19.556 4.888 -23.352 1.00 86.56 99 ASP A N 1
ATOM 842 C CA . ASP A 1 99 ? 19.356 6.204 -22.729 1.00 86.56 99 ASP A CA 1
ATOM 843 C C . ASP A 1 99 ? 17.916 6.361 -22.206 1.00 86.56 99 ASP A C 1
ATOM 845 O O . ASP A 1 99 ? 17.697 6.788 -21.068 1.00 86.56 99 ASP A O 1
ATOM 849 N N . MET A 1 100 ? 16.924 5.935 -22.998 1.00 86.75 100 MET A N 1
ATOM 850 C CA . MET A 1 100 ? 15.518 5.926 -22.582 1.00 86.75 100 MET A CA 1
ATOM 851 C C . MET A 1 100 ? 15.289 5.002 -21.379 1.00 86.75 100 MET A C 1
ATOM 853 O O . MET A 1 100 ? 14.635 5.394 -20.413 1.00 86.75 100 MET A O 1
ATOM 857 N N . LEU A 1 101 ? 15.842 3.785 -21.403 1.00 90.19 101 LEU A N 1
ATOM 858 C CA . LEU A 1 101 ? 15.715 2.838 -20.294 1.00 90.19 101 LEU A CA 1
ATOM 859 C C . LEU A 1 101 ? 16.343 3.391 -19.007 1.00 90.19 101 LEU A C 1
ATOM 861 O O . LEU A 1 101 ? 15.746 3.266 -17.937 1.00 90.19 101 LEU A O 1
ATOM 865 N N . ASN A 1 102 ? 17.512 4.023 -19.102 1.00 92.06 102 ASN A N 1
ATOM 866 C CA . ASN A 1 102 ? 18.173 4.650 -17.960 1.00 92.06 102 ASN A CA 1
ATOM 867 C C . ASN A 1 102 ? 17.328 5.793 -17.384 1.00 92.06 102 ASN A C 1
ATOM 869 O O . ASN A 1 102 ? 17.155 5.863 -16.169 1.00 92.06 102 ASN A O 1
ATOM 873 N N . SER A 1 103 ? 16.720 6.627 -18.235 1.00 92.81 103 SER A N 1
ATOM 874 C CA . SER A 1 103 ? 15.799 7.673 -17.776 1.00 92.81 103 SER A CA 1
ATOM 875 C C . SER A 1 103 ? 14.572 7.100 -17.058 1.00 92.81 103 SER A C 1
ATOM 877 O O . SER A 1 103 ? 14.155 7.646 -16.038 1.00 92.81 103 SER A O 1
ATOM 879 N N . LEU A 1 104 ? 13.995 6.002 -17.560 1.00 91.94 104 LEU A N 1
ATOM 880 C CA . LEU A 1 104 ? 12.848 5.347 -16.920 1.00 91.94 104 LEU A CA 1
ATOM 881 C C . LEU A 1 104 ? 13.227 4.719 -15.569 1.00 91.94 104 LEU A C 1
ATOM 883 O O . LEU A 1 104 ? 12.428 4.741 -14.635 1.00 91.94 104 LEU A O 1
ATOM 887 N N . ARG A 1 105 ? 14.442 4.167 -15.451 1.00 93.12 105 ARG A N 1
ATOM 888 C CA . ARG A 1 105 ? 14.970 3.632 -14.186 1.00 93.12 105 ARG A CA 1
ATOM 889 C C . ARG A 1 105 ? 15.182 4.734 -13.152 1.00 93.12 105 ARG A C 1
ATOM 891 O O . ARG A 1 105 ? 14.702 4.584 -12.035 1.00 93.12 105 ARG A O 1
ATOM 898 N N . ALA A 1 106 ? 15.784 5.854 -13.546 1.00 95.00 106 ALA A N 1
ATOM 899 C CA . ALA A 1 106 ? 15.968 7.002 -12.661 1.00 95.00 106 ALA A CA 1
ATOM 900 C C . ALA A 1 106 ? 14.623 7.573 -12.172 1.00 95.00 106 ALA A C 1
ATOM 902 O O . ALA A 1 106 ? 14.452 7.854 -10.990 1.00 95.00 106 ALA A O 1
ATOM 903 N N . GLU A 1 107 ? 13.621 7.690 -13.054 1.00 94.31 107 GLU A N 1
ATOM 904 C CA . GLU A 1 107 ? 12.273 8.106 -12.638 1.00 94.31 107 GLU A CA 1
ATOM 905 C C . GLU A 1 107 ? 11.651 7.107 -11.645 1.00 94.31 107 GLU A C 1
ATOM 907 O O . GLU A 1 107 ? 10.977 7.512 -10.697 1.00 94.31 107 GLU A O 1
ATOM 912 N N . LYS A 1 108 ? 11.887 5.803 -11.830 1.00 93.06 108 LYS A N 1
ATOM 913 C CA . LYS A 1 108 ? 11.390 4.763 -10.923 1.00 93.06 108 LYS A CA 1
ATOM 914 C C . LYS A 1 108 ? 12.015 4.880 -9.537 1.00 93.06 108 LYS A C 1
ATOM 916 O O . LYS A 1 108 ? 11.273 4.801 -8.565 1.00 93.06 108 LYS A O 1
ATOM 921 N N . GLU A 1 109 ? 13.322 5.111 -9.460 1.00 95.38 109 GLU A N 1
ATOM 922 C CA . GLU A 1 109 ? 14.044 5.332 -8.199 1.00 95.38 109 GLU A CA 1
ATOM 923 C C . GLU A 1 109 ? 13.492 6.555 -7.451 1.00 95.38 109 GLU A C 1
ATOM 925 O O . GLU A 1 109 ? 13.140 6.453 -6.279 1.00 95.38 109 GLU A O 1
ATOM 930 N N . LEU A 1 110 ? 13.261 7.677 -8.144 1.00 95.88 110 LEU A N 1
ATOM 931 C CA . LEU A 1 110 ? 12.648 8.868 -7.535 1.00 95.88 110 LEU A CA 1
ATOM 932 C C . LEU A 1 110 ? 11.234 8.601 -6.990 1.00 95.88 110 LEU A C 1
ATOM 934 O O . LEU A 1 110 ? 10.826 9.171 -5.976 1.00 95.88 110 LEU A O 1
ATOM 938 N N . LEU A 1 111 ? 10.451 7.754 -7.666 1.00 94.12 111 LEU A N 1
ATOM 939 C CA . LEU A 1 111 ? 9.136 7.350 -7.168 1.00 94.12 111 LEU A CA 1
ATOM 940 C C . LEU A 1 111 ? 9.245 6.422 -5.953 1.00 94.12 111 LEU A C 1
ATOM 942 O O . LEU A 1 111 ? 8.405 6.534 -5.065 1.00 94.12 111 LEU A O 1
ATOM 946 N N . GLU A 1 112 ? 10.246 5.541 -5.898 1.00 94.81 112 GLU A N 1
ATOM 947 C CA . GLU A 1 112 ? 10.519 4.681 -4.734 1.00 94.81 112 GLU A CA 1
ATOM 948 C C . GLU A 1 112 ? 10.857 5.519 -3.501 1.00 94.81 112 GLU A C 1
ATOM 950 O O . GLU A 1 112 ? 10.191 5.375 -2.476 1.00 94.81 112 GLU A O 1
ATOM 955 N N . GLU A 1 113 ? 11.771 6.482 -3.634 1.00 95.75 113 GLU A N 1
ATOM 956 C CA . GLU A 1 113 ? 12.101 7.424 -2.558 1.00 95.75 113 GLU A CA 1
ATOM 957 C C . GLU A 1 113 ? 10.867 8.216 -2.097 1.00 95.75 113 GLU A C 1
ATOM 959 O O . GLU A 1 113 ? 10.609 8.370 -0.900 1.00 95.75 113 GLU A O 1
ATOM 964 N N . LYS A 1 114 ? 10.039 8.684 -3.042 1.00 95.25 114 LYS A N 1
ATOM 965 C CA . LYS A 1 114 ? 8.794 9.391 -2.711 1.00 95.25 114 LYS A CA 1
ATOM 966 C C . LYS A 1 114 ? 7.802 8.491 -1.965 1.00 95.25 114 LYS A C 1
ATOM 968 O O . LYS A 1 114 ? 7.136 8.962 -1.043 1.00 95.25 114 LYS A O 1
ATOM 973 N N . ILE A 1 115 ? 7.673 7.223 -2.362 1.00 94.94 115 ILE A N 1
ATOM 974 C CA . ILE A 1 115 ? 6.812 6.236 -1.691 1.00 94.94 115 ILE A CA 1
ATOM 975 C C . ILE A 1 115 ? 7.274 6.030 -0.249 1.00 94.94 115 ILE A C 1
ATOM 977 O O . ILE A 1 115 ? 6.442 6.050 0.660 1.00 94.94 115 ILE A O 1
ATOM 981 N N . GLU A 1 116 ? 8.577 5.859 -0.033 1.00 94.19 116 GLU A N 1
ATOM 982 C CA . GLU A 1 116 ? 9.156 5.696 1.302 1.00 94.19 116 GLU A CA 1
ATOM 983 C C . GLU A 1 116 ? 8.903 6.932 2.169 1.00 94.19 116 GLU A C 1
ATOM 985 O O . GLU A 1 116 ? 8.286 6.813 3.230 1.00 94.19 116 GLU A O 1
ATOM 990 N N . GLY A 1 117 ? 9.224 8.130 1.672 1.00 93.38 117 GLY A N 1
ATOM 991 C CA . GLY A 1 117 ? 8.999 9.378 2.406 1.00 93.38 117 GLY A CA 1
ATOM 992 C C . GLY A 1 117 ?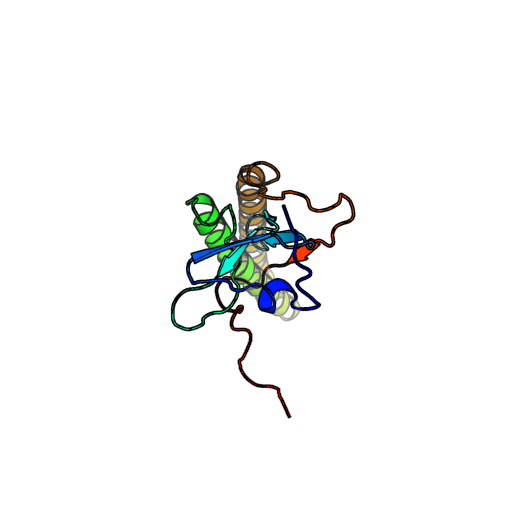 7.522 9.658 2.719 1.00 93.38 117 GLY A C 1
ATOM 993 O O . GLY A 1 117 ? 7.193 10.234 3.758 1.00 93.38 117 GLY A O 1
ATOM 994 N N . LEU A 1 118 ? 6.592 9.230 1.857 1.00 92.06 118 LEU A N 1
ATOM 995 C CA . LEU A 1 118 ? 5.160 9.295 2.158 1.00 92.06 118 LEU A CA 1
ATOM 996 C C . LEU A 1 118 ? 4.762 8.273 3.229 1.00 92.06 118 LEU A C 1
ATOM 998 O O . LEU A 1 118 ? 4.019 8.627 4.144 1.00 92.06 118 LEU A O 1
ATOM 1002 N N . ARG A 1 119 ? 5.270 7.037 3.171 1.00 91.25 119 ARG A N 1
ATOM 1003 C CA . ARG A 1 119 ? 4.991 5.993 4.174 1.00 91.25 119 ARG A CA 1
ATOM 1004 C C . ARG A 1 119 ? 5.504 6.354 5.566 1.00 91.25 119 ARG A C 1
ATOM 1006 O O . ARG A 1 119 ? 4.797 6.104 6.540 1.00 91.25 119 ARG A O 1
ATOM 1013 N N . GLU A 1 120 ? 6.650 7.019 5.678 1.00 91.69 120 GLU A N 1
ATOM 1014 C CA . GLU A 1 120 ? 7.188 7.512 6.958 1.00 91.69 120 GLU A CA 1
ATOM 1015 C C . GLU A 1 120 ? 6.244 8.476 7.698 1.00 91.69 120 GLU A C 1
ATOM 1017 O O . GLU A 1 120 ? 6.309 8.631 8.926 1.00 91.69 120 GLU A O 1
ATOM 1022 N N . LYS A 1 121 ? 5.335 9.146 6.980 1.00 90.19 121 LYS A N 1
ATOM 1023 C CA . LYS A 1 121 ? 4.311 9.999 7.602 1.00 90.19 121 LYS A CA 1
ATOM 1024 C C . LYS A 1 121 ? 3.241 9.188 8.336 1.00 90.19 121 LYS A C 1
ATOM 1026 O O . LYS A 1 121 ? 2.623 9.714 9.260 1.00 90.19 121 LYS A O 1
ATOM 1031 N N . PHE A 1 122 ? 3.055 7.926 7.962 1.00 90.56 122 PHE A N 1
ATOM 1032 C CA . PHE A 1 122 ? 2.038 7.029 8.506 1.00 90.56 122 PHE A CA 1
ATOM 1033 C C . PHE A 1 122 ? 2.600 6.018 9.505 1.00 90.56 122 PHE A C 1
ATOM 1035 O O . PHE A 1 122 ? 1.932 5.729 10.501 1.00 90.56 122 PHE A O 1
ATOM 1042 N N . ASP A 1 123 ? 3.799 5.495 9.236 1.00 84.06 123 ASP A N 1
ATOM 1043 C CA . ASP A 1 123 ? 4.360 4.327 9.919 1.00 84.06 123 ASP A CA 1
ATOM 1044 C C . ASP A 1 123 ? 4.365 4.484 11.447 1.00 84.06 123 ASP A C 1
ATOM 1046 O O . ASP A 1 123 ? 4.954 5.415 12.000 1.00 84.06 123 ASP A O 1
ATOM 1050 N N . GLY A 1 124 ? 3.608 3.615 12.124 1.00 78.94 124 GLY A N 1
ATOM 1051 C CA . GLY A 1 124 ? 3.418 3.592 13.579 1.00 78.94 124 GLY A CA 1
ATOM 1052 C C . GLY A 1 124 ? 2.713 4.810 14.198 1.00 78.94 124 GLY A C 1
ATOM 1053 O O . GLY A 1 124 ? 2.291 4.746 15.350 1.00 78.94 124 GLY A O 1
ATOM 1054 N N . LYS A 1 125 ? 2.544 5.916 13.464 1.00 87.94 125 LYS A N 1
ATOM 1055 C CA . LYS A 1 125 ? 1.971 7.180 13.969 1.00 87.94 125 LYS A CA 1
ATOM 1056 C C . LYS A 1 125 ? 0.449 7.166 14.019 1.00 87.94 125 LYS A C 1
ATOM 1058 O O . LYS A 1 125 ? -0.149 7.845 14.851 1.00 87.94 125 LYS A O 1
ATOM 1063 N N . LEU A 1 126 ? -0.173 6.432 13.101 1.00 91.38 126 LEU A N 1
ATOM 1064 C CA . LEU A 1 126 ? -1.625 6.416 12.911 1.00 91.38 126 LEU A CA 1
ATOM 1065 C C . LEU A 1 126 ? -2.254 5.042 13.177 1.00 91.38 126 LEU A C 1
ATOM 1067 O O . LEU A 1 126 ? -3.436 4.849 12.896 1.00 91.38 126 LEU A O 1
ATOM 1071 N N . ASP A 1 127 ? -1.491 4.104 13.740 1.00 91.88 127 ASP A N 1
ATOM 1072 C CA . ASP A 1 127 ? -1.989 2.781 14.108 1.00 91.88 127 ASP A CA 1
ATOM 1073 C C . ASP A 1 127 ? -3.129 2.892 15.145 1.00 91.88 127 ASP A C 1
ATOM 1075 O O . ASP A 1 127 ? -2.972 3.457 16.226 1.00 91.88 127 ASP A O 1
ATOM 1079 N N . ASP A 1 128 ? -4.296 2.319 14.832 1.00 92.62 128 ASP A N 1
ATOM 1080 C CA . ASP A 1 128 ? -5.458 2.223 15.728 1.00 92.62 128 ASP A CA 1
ATOM 1081 C C . ASP A 1 128 ? -5.712 0.760 16.106 1.00 92.62 128 ASP A C 1
ATOM 1083 O O . ASP A 1 128 ? -6.728 0.161 15.729 1.00 92.62 128 ASP A O 1
ATOM 1087 N N . VAL A 1 129 ? -4.775 0.175 16.854 1.00 93.12 129 VAL A N 1
ATOM 1088 C CA . VAL A 1 129 ? -4.857 -1.191 17.393 1.00 93.12 129 VAL A CA 1
ATOM 1089 C C . VAL A 1 129 ? -5.126 -1.134 18.895 1.00 93.12 129 VAL A C 1
ATOM 1091 O O . VAL A 1 129 ? -4.403 -0.472 19.635 1.00 93.12 129 VAL A O 1
ATOM 1094 N N . LYS A 1 130 ? -6.176 -1.815 19.370 1.00 93.38 130 LYS A N 1
ATOM 1095 C CA . LYS A 1 130 ? -6.524 -1.847 20.803 1.00 93.38 130 LYS A CA 1
ATOM 1096 C C . LYS A 1 130 ? -6.941 -3.231 21.264 1.00 93.38 130 LYS A C 1
ATOM 1098 O O . LYS A 1 130 ? -7.818 -3.838 20.656 1.00 93.38 130 LYS A O 1
ATOM 1103 N N . GLY A 1 131 ? -6.369 -3.680 22.378 1.00 91.69 131 GLY A N 1
ATOM 1104 C CA . GLY A 1 131 ? -6.712 -4.940 23.043 1.00 91.69 131 GLY A CA 1
ATOM 1105 C C . GLY A 1 131 ? -6.182 -6.202 22.358 1.00 91.69 131 GLY A C 1
ATOM 1106 O O . GLY A 1 131 ? -6.143 -7.238 23.010 1.00 91.69 131 GLY A O 1
ATOM 1107 N N . ALA A 1 132 ? -5.774 -6.127 21.087 1.00 89.94 132 ALA A N 1
ATOM 1108 C CA . ALA A 1 132 ? -5.145 -7.241 20.386 1.00 89.94 132 ALA A CA 1
ATOM 1109 C C . ALA A 1 132 ? -3.841 -7.653 21.088 1.00 89.94 132 ALA A C 1
ATOM 1111 O O . ALA A 1 132 ? -3.122 -6.805 21.628 1.00 89.94 132 ALA A O 1
ATOM 1112 N N . SER A 1 133 ? -3.549 -8.953 21.095 1.00 88.75 133 SER A N 1
ATOM 1113 C CA . SER A 1 133 ? -2.321 -9.475 21.692 1.00 88.75 133 SER A CA 1
ATOM 1114 C C . SER A 1 133 ? -1.091 -9.059 20.878 1.00 88.75 133 SER A C 1
ATOM 1116 O O . SER A 1 133 ? -1.178 -8.760 19.688 1.00 88.75 133 SER A O 1
ATOM 1118 N N . ALA A 1 134 ? 0.089 -9.080 21.504 1.00 86.12 134 ALA A N 1
ATOM 1119 C CA . ALA A 1 134 ? 1.347 -8.825 20.796 1.00 86.12 134 ALA A CA 1
ATOM 1120 C C . ALA A 1 134 ? 1.636 -9.869 19.697 1.00 86.12 134 ALA A C 1
ATOM 1122 O O . ALA A 1 134 ? 2.379 -9.591 18.762 1.00 86.12 134 ALA A O 1
ATOM 1123 N N . SER A 1 135 ? 1.036 -11.058 19.808 1.00 87.81 135 SER A N 1
ATOM 1124 C CA . SER A 1 135 ? 1.121 -12.149 18.837 1.00 87.81 135 SER A CA 1
ATOM 1125 C C . SER A 1 135 ? -0.074 -12.191 17.880 1.00 87.81 135 SER A C 1
ATOM 1127 O O . SER A 1 135 ? -0.292 -13.219 17.240 1.00 87.81 135 SER A O 1
ATOM 1129 N N . ALA A 1 136 ? -0.891 -11.134 17.829 1.00 88.44 136 ALA A N 1
ATOM 1130 C CA . ALA A 1 136 ? -2.040 -11.088 16.941 1.00 88.44 136 ALA A CA 1
ATOM 1131 C C . ALA A 1 136 ? -1.585 -11.183 15.481 1.00 88.44 136 ALA A C 1
ATOM 1133 O O . ALA A 1 136 ? -0.624 -10.535 15.061 1.00 88.44 136 ALA A O 1
ATOM 1134 N N . GLU A 1 137 ? -2.301 -11.989 14.706 1.00 90.06 137 GLU A N 1
ATOM 1135 C CA . GLU A 1 137 ? -2.056 -12.130 13.278 1.00 90.06 137 GLU A CA 1
ATOM 1136 C C . GLU A 1 137 ? -2.266 -10.782 12.570 1.00 90.06 137 GLU A C 1
ATOM 1138 O O . GLU A 1 137 ? -3.272 -10.105 12.806 1.00 90.06 137 GLU A O 1
ATOM 1143 N N . ILE A 1 138 ? -1.317 -10.394 11.708 1.00 90.12 138 ILE A N 1
ATOM 1144 C CA . ILE A 1 138 ? -1.404 -9.185 10.881 1.00 90.12 138 ILE A CA 1
ATOM 1145 C C . ILE A 1 138 ? -1.796 -9.579 9.457 1.00 90.12 138 ILE A C 1
ATOM 1147 O O . ILE A 1 138 ? -1.030 -10.253 8.769 1.00 90.12 138 ILE A O 1
ATOM 1151 N N . ARG A 1 139 ? -2.952 -9.102 8.993 1.00 88.25 139 ARG A N 1
ATOM 1152 C CA . ARG A 1 139 ? -3.496 -9.361 7.648 1.00 88.25 139 ARG A CA 1
ATOM 1153 C C . ARG A 1 139 ? -3.422 -8.125 6.750 1.00 88.25 139 ARG A C 1
ATOM 1155 O O . ARG A 1 139 ? -3.472 -7.005 7.251 1.00 88.25 139 ARG A O 1
ATOM 1162 N N . GLY A 1 140 ? -3.298 -8.314 5.436 1.00 80.75 140 GLY A N 1
ATOM 1163 C CA . GLY A 1 140 ? -3.354 -7.224 4.446 1.00 80.75 140 GLY A CA 1
ATOM 1164 C C . GLY A 1 140 ? -4.792 -6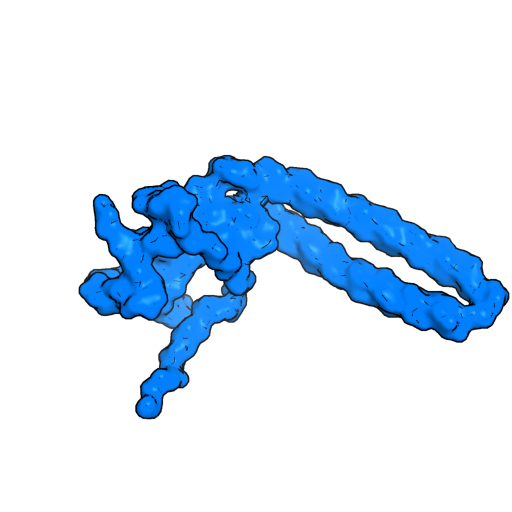.788 4.138 1.00 80.75 140 GLY A C 1
ATOM 1165 O O . GLY A 1 140 ? -5.714 -7.603 4.227 1.00 80.75 140 GLY A O 1
ATOM 1166 N N . PHE A 1 141 ? -4.995 -5.514 3.788 1.00 72.62 141 PHE A N 1
ATOM 1167 C CA . PHE A 1 141 ? -6.267 -5.043 3.225 1.00 72.62 141 PHE A CA 1
ATOM 1168 C C . PHE A 1 141 ? -6.255 -5.279 1.719 1.00 72.62 141 PHE A C 1
ATOM 1170 O O . PHE A 1 141 ? -5.411 -4.682 1.054 1.00 72.62 141 PHE A O 1
ATOM 1177 N N . PRO A 1 142 ? -7.228 -5.983 1.124 1.00 53.78 142 PRO A N 1
ATOM 1178 C CA . PRO A 1 142 ? -7.468 -5.732 -0.280 1.00 53.78 142 PRO A CA 1
ATOM 1179 C C . PRO A 1 142 ? -7.960 -4.280 -0.424 1.00 53.78 142 PRO A C 1
ATOM 1181 O O . PRO A 1 142 ? -8.740 -3.791 0.403 1.00 53.78 142 PRO A O 1
ATOM 1184 N N . SER A 1 143 ? -7.450 -3.558 -1.424 1.00 47.12 143 SER A N 1
ATOM 1185 C CA . SER A 1 143 ? -7.776 -2.146 -1.661 1.00 47.12 143 SER A CA 1
ATOM 1186 C C . SER A 1 143 ? -9.291 -1.927 -1.824 1.00 47.12 143 SER A C 1
ATOM 1188 O O . SER A 1 143 ? -10.055 -2.886 -1.941 1.00 47.12 143 SER A O 1
ATOM 1190 N N . ARG A 1 144 ? -9.718 -0.650 -1.800 1.00 44.66 144 ARG A N 1
ATOM 1191 C CA . ARG A 1 144 ? -11.082 -0.050 -1.742 1.00 44.66 144 ARG A CA 1
ATOM 1192 C C . ARG A 1 144 ? -12.263 -0.785 -2.426 1.00 44.66 144 ARG A C 1
ATOM 1194 O O . ARG A 1 144 ? -13.408 -0.401 -2.205 1.00 44.66 144 ARG A O 1
ATOM 1201 N N . LEU A 1 145 ? -12.021 -1.813 -3.238 1.00 38.31 145 LEU A N 1
ATOM 1202 C CA . LEU A 1 145 ? -12.964 -2.496 -4.117 1.00 38.31 145 LEU A CA 1
ATOM 1203 C C . LEU A 1 145 ? -13.265 -3.973 -3.785 1.00 38.31 145 LEU A C 1
ATOM 1205 O O . LEU A 1 145 ? -14.236 -4.482 -4.338 1.00 38.31 145 LEU A O 1
ATOM 1209 N N . GLU A 1 146 ? -12.543 -4.668 -2.892 1.00 37.00 146 GLU A N 1
ATOM 1210 C CA . GLU A 1 146 ? -12.768 -6.130 -2.731 1.00 37.00 146 GLU A CA 1
ATOM 1211 C C . GLU A 1 146 ? -13.515 -6.578 -1.470 1.00 37.00 146 GLU A C 1
ATOM 1213 O O . GLU A 1 146 ? -13.816 -7.762 -1.326 1.00 37.00 146 GLU A O 1
ATOM 1218 N N . VAL A 1 147 ? -13.915 -5.678 -0.566 1.00 41.66 147 VAL A N 1
ATOM 1219 C CA . VAL A 1 147 ? -14.771 -6.084 0.567 1.00 41.66 147 VAL A CA 1
ATOM 1220 C C . VAL A 1 147 ? -16.239 -6.067 0.141 1.00 41.66 147 VAL A C 1
ATOM 1222 O O . VAL A 1 147 ? -17.069 -5.290 0.620 1.00 41.66 147 VAL A O 1
ATOM 1225 N N . CYS A 1 148 ? -16.548 -6.945 -0.806 1.00 35.22 148 CYS A N 1
ATOM 1226 C CA . CYS A 1 148 ? -17.881 -7.462 -1.049 1.00 35.22 148 CYS A CA 1
ATOM 1227 C C . CYS A 1 148 ? -17.817 -8.946 -0.678 1.00 35.22 148 CYS A C 1
ATOM 1229 O O . CYS A 1 148 ? -17.660 -9.806 -1.541 1.00 35.22 148 CYS A O 1
ATOM 1231 N N . TRP A 1 149 ? -17.881 -9.254 0.624 1.00 43.09 149 TRP A N 1
ATOM 1232 C CA . TRP A 1 149 ? -18.107 -10.632 1.062 1.00 43.09 149 TRP A CA 1
ATOM 1233 C C . TRP A 1 149 ? -19.457 -11.054 0.485 1.00 43.09 149 TRP A C 1
ATOM 1235 O O . TRP A 1 149 ? -20.509 -10.584 0.935 1.00 43.09 149 TRP A O 1
ATOM 1245 N N . ARG A 1 150 ? -19.405 -11.836 -0.601 1.00 31.70 150 ARG A N 1
ATOM 1246 C CA . ARG A 1 150 ? -20.571 -12.295 -1.352 1.00 31.70 150 ARG A CA 1
ATOM 1247 C C . ARG A 1 150 ? -21.566 -12.898 -0.367 1.00 31.70 150 A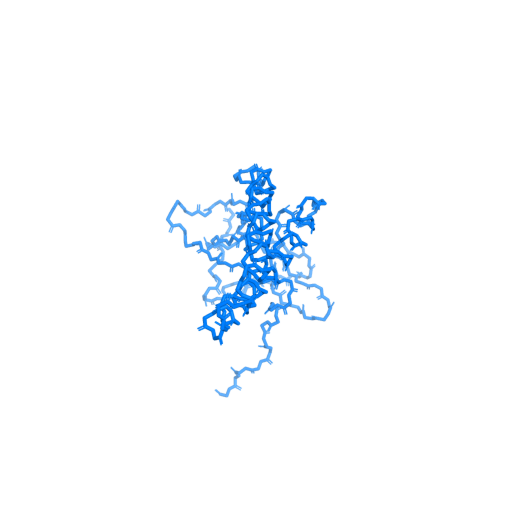RG A C 1
ATOM 1249 O O . ARG A 1 150 ? -21.251 -13.828 0.369 1.00 31.70 150 ARG A O 1
ATOM 1256 N N . LYS A 1 151 ? -22.797 -12.386 -0.377 1.00 34.56 151 LYS A N 1
ATOM 1257 C CA . LYS A 1 151 ? -23.937 -13.217 0.002 1.00 34.56 151 LYS A CA 1
ATOM 1258 C C . LYS A 1 151 ? -24.004 -14.345 -1.027 1.00 34.56 151 LYS A C 1
ATOM 1260 O O . LYS A 1 151 ? -24.288 -14.057 -2.184 1.00 34.56 151 LYS A O 1
ATOM 1265 N N . GLY A 1 152 ? -23.773 -15.579 -0.595 1.00 39.97 152 GLY A N 1
ATOM 1266 C CA . GLY A 1 152 ? -24.118 -16.770 -1.368 1.00 39.97 152 GLY A CA 1
ATOM 1267 C C . GLY A 1 152 ? -22.921 -17.611 -1.779 1.00 39.97 152 GLY A C 1
ATOM 1268 O O . GLY A 1 152 ? -22.493 -17.519 -2.917 1.00 39.97 152 GLY A O 1
ATOM 1269 N N . GLU A 1 153 ? -22.446 -18.438 -0.850 1.00 30.28 153 GLU A N 1
ATOM 1270 C CA . GLU A 1 153 ? -22.176 -19.861 -1.091 1.00 30.28 153 GLU A CA 1
ATOM 1271 C C . GLU A 1 153 ? -22.685 -20.586 0.162 1.00 30.28 153 GLU A C 1
ATOM 1273 O O . GLU A 1 153 ? -21.970 -20.805 1.135 1.00 30.28 153 GLU A O 1
ATOM 1278 N N . VAL A 1 154 ? -24.003 -20.784 0.188 1.00 31.36 154 VAL A N 1
ATOM 1279 C CA . VAL A 1 154 ? -24.642 -21.833 0.978 1.00 31.36 154 VAL A CA 1
ATOM 1280 C C . VAL A 1 154 ? -25.276 -22.720 -0.082 1.00 31.36 154 VAL A C 1
ATOM 1282 O O . VAL A 1 154 ? -26.296 -22.329 -0.647 1.00 31.36 154 VAL A O 1
ATOM 1285 N N . ASP A 1 155 ? -24.606 -23.821 -0.399 1.00 31.61 155 ASP A N 1
ATOM 1286 C CA . ASP A 1 155 ? -25.265 -25.067 -0.787 1.00 31.61 155 ASP A CA 1
ATOM 1287 C C . ASP A 1 155 ? -25.068 -26.044 0.378 1.00 31.61 155 ASP A C 1
ATOM 1289 O O . ASP A 1 155 ? -23.920 -26.135 0.878 1.00 31.61 155 ASP A O 1
#

Sequence (155 aa):
MKLYDMDKQEWREGDFERGDKWRSEQVYRCDICHTKTNKWHMGGWPGKGPRHLCPGDRYVEHDDLESTLERHKRLSERVREYEKILRKADEIDRRGAEDMLNSLRAEKELLEEKIEGLREKFDGKLDDVKGASASAEIRGFPSRLEVCWRKGEVD

InterPro domains:
  IPR009056 Cytochrome c-like domain [PS51007] (14-142)